Protein AF-A0A7C6LVT4-F1 (afdb_monomer)

Solvent-accessible surface area (backbone atoms only — not comparable to full-atom values): 5748 Å² total; per-residue (Å²): 128,66,73,76,64,49,53,52,54,51,53,40,51,53,51,49,51,54,52,51,54,52,49,53,50,51,44,70,74,60,32,82,86,34,69,58,44,56,63,47,48,53,58,52,50,52,38,56,51,49,48,51,52,52,39,54,51,51,52,50,46,63,76,76,41,93,75,55,78,86,55,55,69,60,67,49,50,64,56,50,52,42,50,52,56,41,49,55,51,51,54,47,43,60,47,52,60,58,74,78,106

pLDDT: mean 90.61, std 8.69, range [54.41, 98.0]

Mean predicted aligned error: 4.34 Å

Nearest PDB structures (foldseek):
  2e87-assembly1_A  TM=6.192E-01  e=9.051E+00  Pyrococcus horikoshii OT3

Secondary structure (DSSP, 8-state):
--GGGHHHHHHHHHHHHHHHHHHHHHHHHH-TTSHHHHHHHHHHHHHHHHHHHHHHHHHHHHHHS---HHHHGGGGHHHHHHHHHHHHHHHHHHHHHHH--

Radius of gyration: 16.27 Å; Cα contacts (8 Å, |Δi|>4): 68; chains: 1; bounding box: 42×18×45 Å

Foldseek 3Di:
DPVLLVLLVVLLVVLVVLLVVLLVVLCVQLPCPDPLNVVLVVLSVVLNVQSVVLSVVVNVCVVPDDDDPVCSVVSNVSSVVSSVSNVVSSVVSNVVSVVVD

Sequence (101 aa):
MNPMLMNPLILWFVTYIVIAIFHKIVKNKVGVSSEDYTYFKLPHFISLLLNSIVSVAIIFIILNASLSPKYETYLAVPYFGIMAYYFTSVFRTLKDAREGN

Structure (mmCIF, N/CA/C/O backbone):
data_AF-A0A7C6LVT4-F1
#
_entry.id   AF-A0A7C6LVT4-F1
#
loop_
_atom_site.group_PDB
_atom_site.id
_atom_site.type_symbol
_atom_site.label_atom_id
_atom_site.label_alt_id
_atom_site.label_comp_id
_atom_site.label_asym_id
_atom_site.label_entity_id
_atom_site.label_seq_id
_atom_site.pdbx_PDB_ins_code
_atom_site.Cartn_x
_atom_site.Cartn_y
_atom_site.Cartn_z
_atom_site.occupancy
_atom_site.B_iso_or_equiv
_atom_site.auth_seq_id
_atom_site.auth_comp_id
_atom_site.auth_asym_id
_atom_site.auth_atom_id
_atom_site.pdbx_PDB_model_num
ATOM 1 N N . MET A 1 1 ? 21.444 8.743 -15.296 1.00 55.66 1 MET A N 1
ATOM 2 C CA . MET A 1 1 ? 20.490 7.832 -14.623 1.00 55.66 1 MET A CA 1
ATOM 3 C C . MET A 1 1 ? 19.730 7.084 -15.708 1.00 55.66 1 MET A C 1
ATOM 5 O O . MET A 1 1 ? 19.300 7.748 -16.641 1.00 55.66 1 MET A O 1
ATOM 9 N N . ASN A 1 2 ? 19.633 5.748 -15.660 1.00 66.19 2 ASN A N 1
ATOM 10 C CA . ASN A 1 2 ? 18.835 5.006 -16.647 1.00 66.19 2 ASN A CA 1
ATOM 11 C C . ASN A 1 2 ? 17.365 5.454 -16.495 1.00 66.19 2 ASN A C 1
ATOM 13 O O . ASN A 1 2 ? 16.829 5.293 -15.397 1.00 66.19 2 ASN A O 1
ATOM 17 N N . PRO A 1 3 ? 16.729 6.045 -17.525 1.00 70.38 3 PRO A N 1
ATOM 18 C CA . PRO A 1 3 ? 15.367 6.571 -17.417 1.00 70.38 3 PRO A CA 1
ATOM 19 C C . PRO A 1 3 ? 14.352 5.504 -16.978 1.00 70.38 3 PRO A C 1
ATOM 21 O O . PRO A 1 3 ? 13.396 5.835 -16.282 1.00 70.38 3 PRO A O 1
ATOM 24 N N . MET A 1 4 ? 14.607 4.219 -17.257 1.00 75.50 4 MET A N 1
ATOM 25 C CA . MET A 1 4 ? 13.765 3.111 -16.788 1.00 75.50 4 MET A CA 1
ATOM 26 C C . MET A 1 4 ? 13.749 2.952 -15.262 1.00 75.50 4 MET A C 1
ATOM 28 O O . MET A 1 4 ? 12.760 2.479 -14.713 1.00 75.50 4 MET A O 1
ATOM 32 N N . LEU A 1 5 ? 14.802 3.375 -14.551 1.00 79.62 5 LEU A N 1
ATOM 33 C CA . LEU A 1 5 ? 14.853 3.319 -13.082 1.00 79.62 5 LEU A CA 1
ATOM 34 C C . LEU A 1 5 ? 13.980 4.389 -12.417 1.00 79.62 5 LEU A C 1
ATOM 36 O O . LEU A 1 5 ? 13.711 4.303 -11.220 1.00 79.62 5 LEU A O 1
ATOM 40 N N . MET A 1 6 ? 13.520 5.389 -13.172 1.00 85.69 6 MET A N 1
ATOM 41 C CA . MET A 1 6 ? 12.630 6.421 -12.648 1.00 85.69 6 MET A CA 1
ATOM 42 C C . MET A 1 6 ? 11.204 5.890 -12.444 1.00 85.69 6 MET A C 1
ATOM 44 O O . MET A 1 6 ? 10.548 6.261 -11.472 1.00 85.69 6 MET A O 1
ATOM 48 N N . ASN A 1 7 ? 10.741 4.972 -13.299 1.00 85.75 7 ASN A N 1
ATOM 49 C CA . ASN A 1 7 ? 9.375 4.442 -13.243 1.00 85.75 7 ASN A CA 1
ATOM 50 C C . ASN A 1 7 ? 9.065 3.693 -11.928 1.00 85.75 7 ASN A C 1
ATOM 52 O O . ASN A 1 7 ? 8.059 4.022 -11.298 1.00 85.75 7 ASN A O 1
ATOM 56 N N . PRO A 1 8 ? 9.906 2.757 -11.440 1.00 86.88 8 PRO A N 1
ATOM 57 C CA . PRO A 1 8 ? 9.675 2.080 -10.161 1.00 86.88 8 PRO A CA 1
ATOM 58 C C . PRO A 1 8 ? 9.659 3.045 -8.976 1.00 86.88 8 PRO A C 1
ATOM 60 O O . PRO A 1 8 ? 8.865 2.874 -8.057 1.00 86.88 8 PRO A O 1
ATOM 63 N N . LEU A 1 9 ? 10.496 4.090 -9.005 1.00 90.06 9 LEU A N 1
ATOM 64 C CA . LEU A 1 9 ? 10.521 5.113 -7.958 1.00 90.06 9 LEU A CA 1
ATOM 65 C C . LEU A 1 9 ? 9.223 5.925 -7.931 1.00 90.06 9 LEU A C 1
ATOM 67 O O . LEU A 1 9 ? 8.666 6.147 -6.856 1.00 90.06 9 LEU A O 1
ATOM 71 N N . ILE A 1 10 ? 8.714 6.326 -9.101 1.00 92.50 10 ILE A N 1
ATOM 72 C CA . ILE A 1 10 ? 7.427 7.023 -9.216 1.00 92.50 10 ILE A CA 1
ATOM 73 C C . ILE A 1 10 ? 6.293 6.124 -8.712 1.00 92.50 10 ILE A C 1
ATOM 75 O O . ILE A 1 10 ? 5.491 6.556 -7.887 1.00 92.50 10 ILE A O 1
ATOM 79 N N . LEU A 1 11 ? 6.238 4.867 -9.160 1.00 93.62 11 LEU A N 1
ATOM 80 C CA . LEU A 1 11 ? 5.197 3.915 -8.759 1.00 93.62 11 LEU A CA 1
ATOM 81 C C . LEU A 1 11 ? 5.225 3.628 -7.254 1.00 93.62 11 LEU A C 1
ATOM 83 O O . LEU A 1 11 ? 4.177 3.633 -6.602 1.00 93.62 11 LEU A O 1
ATOM 87 N N . TRP A 1 12 ? 6.418 3.451 -6.689 1.00 95.12 12 TRP A N 1
ATOM 88 C CA . TRP A 1 12 ? 6.619 3.305 -5.251 1.00 95.12 12 TRP A CA 1
ATOM 89 C C . TRP A 1 12 ? 6.104 4.515 -4.477 1.00 95.12 12 TRP A C 1
ATOM 91 O O . TRP A 1 12 ? 5.368 4.356 -3.499 1.00 95.12 12 TRP A O 1
ATOM 101 N N . PHE A 1 13 ? 6.471 5.717 -4.929 1.00 95.81 13 PHE A N 1
ATOM 102 C CA . PHE A 1 13 ? 6.114 6.968 -4.272 1.00 95.81 13 PHE A CA 1
ATOM 103 C C . PHE A 1 13 ? 4.607 7.224 -4.322 1.00 95.81 13 PHE A C 1
ATOM 105 O O . PHE A 1 13 ? 3.998 7.534 -3.299 1.00 95.81 13 PHE A O 1
ATOM 112 N N . VAL A 1 14 ? 3.981 7.018 -5.484 1.00 96.19 14 VAL A N 1
ATOM 113 C CA . VAL A 1 14 ? 2.525 7.131 -5.649 1.00 96.19 14 VAL A CA 1
ATOM 114 C C . VAL A 1 14 ? 1.806 6.131 -4.745 1.00 96.19 14 VAL A C 1
ATOM 116 O O . VAL A 1 14 ? 0.906 6.519 -4.000 1.00 96.19 14 VAL A O 1
ATOM 119 N N . THR A 1 15 ? 2.237 4.868 -4.741 1.00 96.81 15 THR A N 1
ATOM 120 C CA . THR A 1 15 ? 1.644 3.823 -3.890 1.00 96.81 15 THR A CA 1
ATOM 121 C C . THR A 1 15 ? 1.771 4.178 -2.409 1.00 96.81 15 THR A C 1
ATOM 123 O O . THR A 1 15 ? 0.806 4.059 -1.653 1.00 96.81 15 THR A O 1
ATOM 126 N N . TYR A 1 16 ? 2.933 4.684 -1.993 1.00 97.44 16 TYR A N 1
ATOM 127 C CA . TYR A 1 16 ? 3.172 5.132 -0.624 1.00 97.44 16 TYR A CA 1
ATOM 128 C C . TYR A 1 16 ? 2.254 6.295 -0.221 1.00 97.44 16 TYR A C 1
ATOM 130 O O . TYR A 1 16 ? 1.620 6.232 0.833 1.00 97.44 16 TYR A O 1
ATOM 138 N N . ILE A 1 17 ? 2.134 7.327 -1.065 1.00 97.81 17 ILE A N 1
ATOM 139 C CA . ILE A 1 17 ? 1.243 8.471 -0.816 1.00 97.81 17 ILE A CA 1
ATOM 140 C C . ILE A 1 17 ? -0.198 8.000 -0.647 1.00 97.81 17 ILE A C 1
ATOM 142 O O . ILE A 1 17 ? -0.867 8.388 0.313 1.00 97.81 17 ILE A O 1
ATOM 146 N N . VAL A 1 18 ? -0.673 7.147 -1.553 1.00 97.25 18 VAL A N 1
ATOM 147 C CA . VAL A 1 18 ? -2.028 6.593 -1.493 1.00 97.25 18 VAL A CA 1
ATOM 148 C C . VAL A 1 18 ? -2.233 5.838 -0.176 1.00 97.25 18 VAL A C 1
ATOM 150 O O . VAL A 1 18 ? -3.204 6.102 0.539 1.00 97.25 18 VAL A O 1
ATOM 153 N N . ILE A 1 19 ? -1.293 4.965 0.199 1.00 97.69 19 ILE A N 1
ATOM 154 C CA . ILE A 1 19 ? -1.353 4.219 1.461 1.00 97.69 19 ILE A CA 1
ATOM 155 C C . ILE A 1 19 ? -1.432 5.167 2.667 1.00 97.69 19 ILE A C 1
ATOM 157 O O . ILE A 1 19 ? -2.270 4.968 3.554 1.00 97.69 19 ILE A O 1
ATOM 161 N N . ALA A 1 20 ? -0.602 6.212 2.686 1.00 97.25 20 ALA A N 1
ATOM 162 C CA . ALA A 1 20 ? -0.534 7.190 3.768 1.00 97.25 20 ALA A CA 1
ATOM 163 C C . ALA A 1 20 ? -1.825 8.017 3.902 1.00 97.25 20 ALA A C 1
ATOM 165 O O . ALA A 1 20 ? -2.324 8.209 5.016 1.00 97.25 20 ALA A O 1
ATOM 166 N N . ILE A 1 21 ? -2.403 8.465 2.782 1.00 97.69 21 ILE A N 1
ATOM 167 C CA . ILE A 1 21 ? -3.671 9.212 2.771 1.00 97.69 21 ILE A CA 1
ATOM 168 C C . ILE A 1 21 ? -4.784 8.359 3.381 1.00 97.69 21 ILE A C 1
ATOM 170 O O . ILE A 1 21 ? -5.459 8.793 4.317 1.00 97.69 21 ILE A O 1
ATOM 174 N N . PHE A 1 22 ? -4.958 7.128 2.903 1.00 96.81 22 PHE A N 1
ATOM 175 C CA . PHE A 1 22 ? -6.023 6.262 3.402 1.00 96.81 22 PHE A CA 1
ATOM 176 C C . PHE A 1 22 ? -5.775 5.779 4.832 1.00 96.81 22 PHE A C 1
ATOM 178 O O . PHE A 1 22 ? -6.730 5.661 5.59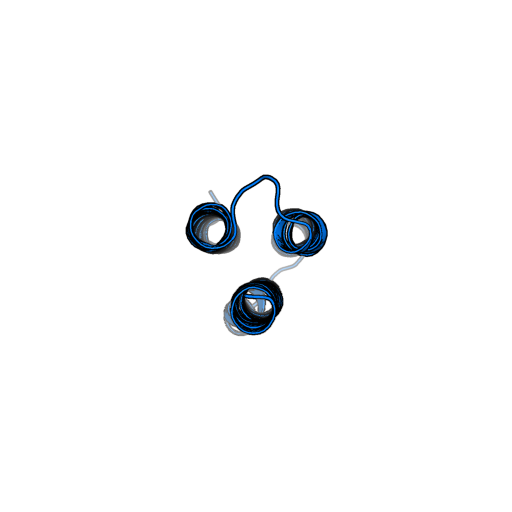9 1.00 96.81 22 PHE A O 1
ATOM 185 N N . HIS A 1 23 ? -4.517 5.592 5.240 1.00 96.69 23 HIS A N 1
ATOM 186 C CA . HIS A 1 23 ? -4.195 5.316 6.643 1.00 96.69 23 HIS A CA 1
ATOM 187 C C . HIS A 1 23 ? -4.679 6.445 7.550 1.00 96.69 23 HIS A C 1
ATOM 189 O O . HIS A 1 23 ? -5.340 6.186 8.556 1.00 96.69 23 HIS A O 1
ATOM 195 N N . LYS A 1 24 ? -4.413 7.701 7.165 1.00 96.12 24 LYS A N 1
ATOM 196 C CA . LYS A 1 24 ? -4.894 8.881 7.892 1.00 96.12 24 LYS A CA 1
ATOM 197 C C . LYS A 1 24 ? -6.423 8.920 7.955 1.00 96.12 24 LYS A C 1
ATOM 199 O O . LYS A 1 24 ? -6.968 9.218 9.015 1.00 96.12 24 LYS A O 1
ATOM 204 N N . ILE A 1 25 ? -7.113 8.586 6.861 1.00 95.25 25 ILE A N 1
ATOM 205 C CA . ILE A 1 25 ? -8.585 8.522 6.827 1.00 95.25 25 ILE A CA 1
ATOM 206 C C . ILE A 1 25 ? -9.111 7.481 7.822 1.00 95.25 25 ILE A C 1
ATOM 208 O O . ILE A 1 25 ? -9.963 7.818 8.644 1.00 95.25 25 ILE A O 1
ATOM 212 N N . VAL A 1 26 ? -8.596 6.247 7.787 1.00 95.50 26 VAL A N 1
ATOM 213 C CA . VAL A 1 26 ? -9.023 5.175 8.706 1.00 95.50 26 VAL A CA 1
ATOM 214 C C . VAL A 1 26 ? -8.726 5.557 10.153 1.00 95.50 26 VAL A C 1
ATOM 216 O O . VAL A 1 26 ? -9.613 5.486 11.000 1.00 95.50 26 VAL A O 1
ATOM 219 N N . LYS A 1 27 ? -7.514 6.048 10.431 1.00 94.56 27 LYS A N 1
ATOM 220 C CA . LYS A 1 27 ? -7.104 6.484 11.772 1.00 94.56 27 LYS A CA 1
ATOM 221 C C . LYS A 1 27 ? -8.047 7.546 12.346 1.00 94.56 27 LYS A C 1
ATOM 223 O O . LYS A 1 27 ? -8.394 7.471 13.520 1.00 94.56 27 LYS A O 1
ATOM 228 N N . ASN A 1 28 ? -8.461 8.511 11.524 1.00 93.69 28 ASN A N 1
ATOM 229 C CA . ASN A 1 28 ? -9.350 9.591 11.946 1.00 93.69 28 ASN A CA 1
ATOM 230 C C . ASN A 1 28 ? -10.806 9.140 12.112 1.00 93.69 28 ASN A C 1
ATOM 232 O O . ASN A 1 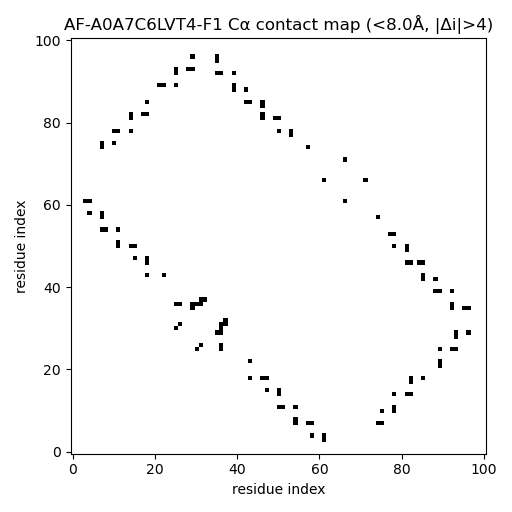28 ? -11.483 9.643 13.000 1.00 93.69 28 ASN A O 1
ATOM 236 N N . LYS A 1 29 ? -11.300 8.234 11.257 1.00 92.56 29 LYS A N 1
ATOM 237 C CA . LYS A 1 29 ? -12.705 7.795 11.294 1.00 92.56 29 LYS A CA 1
ATOM 238 C C . LYS A 1 29 ? -12.991 6.744 12.358 1.00 92.56 29 LYS A C 1
ATOM 240 O O . LYS A 1 29 ? -14.035 6.806 12.987 1.00 92.56 29 LYS A O 1
ATOM 245 N N . VAL A 1 30 ? -12.091 5.780 12.517 1.00 92.25 30 VAL A N 1
ATOM 246 C CA . VAL A 1 30 ? -12.292 4.627 13.407 1.00 92.25 30 VAL A CA 1
ATOM 247 C C . VAL A 1 30 ? -11.734 4.912 14.808 1.00 92.25 30 VAL A C 1
ATOM 249 O O . VAL A 1 30 ? -12.223 4.396 15.805 1.00 92.25 30 VAL A O 1
ATOM 252 N N . GLY A 1 31 ? -10.721 5.777 14.907 1.00 88.31 31 GLY A N 1
ATOM 253 C CA . GLY A 1 31 ? -10.048 6.089 16.164 1.00 88.31 31 GLY A CA 1
ATOM 254 C C . GLY A 1 31 ? -8.932 5.095 16.490 1.00 88.31 31 GLY A C 1
ATOM 255 O O . GLY A 1 31 ? -9.041 3.890 16.281 1.00 88.31 31 GLY A O 1
ATOM 256 N N . VAL A 1 32 ? -7.819 5.615 17.012 1.00 87.94 32 VAL A N 1
ATOM 257 C CA . VAL A 1 32 ? -6.551 4.873 17.182 1.00 87.94 32 VAL A CA 1
ATOM 258 C C . VAL A 1 32 ? -6.627 3.769 18.249 1.00 87.94 32 VAL A C 1
ATOM 260 O O . VAL A 1 32 ? -5.801 2.858 18.247 1.00 87.94 32 VAL A O 1
ATOM 263 N N . SER A 1 33 ? -7.590 3.872 19.165 1.00 86.88 33 SER A N 1
ATOM 264 C CA . SER A 1 33 ? -7.827 2.939 20.272 1.00 86.88 33 SER A CA 1
ATOM 265 C C . SER A 1 33 ? -8.885 1.875 19.968 1.00 86.88 33 SER A C 1
ATOM 267 O O . SER A 1 33 ? -9.154 1.047 20.830 1.00 86.88 33 SER A O 1
ATOM 269 N N . SER A 1 34 ? -9.498 1.898 18.782 1.00 88.12 34 SER A N 1
ATOM 270 C CA . SER A 1 34 ? -10.499 0.900 18.393 1.00 88.12 34 SER A CA 1
ATOM 271 C C . SER A 1 34 ? -9.867 -0.463 18.093 1.00 88.12 34 SER A C 1
ATOM 273 O O . SER A 1 34 ? -8.710 -0.570 17.657 1.00 88.12 34 SER A O 1
ATOM 275 N N . GLU A 1 35 ? -10.653 -1.518 18.298 1.00 89.06 35 GLU A N 1
ATOM 276 C CA . GLU A 1 35 ? -10.274 -2.880 17.921 1.00 89.06 35 GLU A CA 1
ATOM 277 C C . GLU A 1 35 ? -10.105 -2.993 16.395 1.00 89.06 35 GLU A C 1
ATOM 279 O O . GLU A 1 35 ? -9.080 -3.478 15.912 1.00 89.06 35 GLU A O 1
ATOM 284 N N . ASP A 1 36 ? -11.024 -2.394 15.632 1.00 89.31 36 ASP A N 1
ATOM 285 C CA . ASP A 1 36 ? -10.995 -2.333 14.165 1.00 89.31 36 ASP A CA 1
ATOM 286 C C . ASP A 1 36 ? -9.714 -1.691 13.616 1.00 89.31 36 ASP A C 1
ATOM 288 O O . ASP A 1 36 ? -9.100 -2.197 12.669 1.00 89.31 36 ASP A O 1
ATOM 292 N N . TYR A 1 37 ? -9.247 -0.595 14.228 1.00 90.94 37 TYR A N 1
ATOM 293 C CA . TYR A 1 37 ? -7.974 0.016 13.844 1.00 90.94 37 TYR A CA 1
ATOM 294 C C . TYR A 1 37 ? -6.785 -0.893 14.169 1.00 90.94 37 TYR A C 1
ATOM 296 O O . TYR A 1 37 ? -5.794 -0.905 13.435 1.00 90.94 37 TYR A O 1
ATOM 304 N N . THR A 1 38 ? -6.865 -1.671 15.250 1.00 91.06 38 THR A N 1
ATOM 305 C CA . THR A 1 38 ? -5.818 -2.635 15.605 1.00 91.06 38 THR A CA 1
ATOM 306 C C . THR A 1 38 ? -5.715 -3.740 14.559 1.00 91.06 38 THR A C 1
ATOM 308 O O . THR A 1 38 ? -4.606 -4.003 14.088 1.00 91.06 38 THR A O 1
ATOM 311 N N . TYR A 1 39 ? -6.842 -4.290 14.101 1.00 91.50 39 TYR A N 1
ATOM 312 C CA . TYR A 1 39 ? -6.850 -5.245 12.990 1.00 91.50 39 TYR A CA 1
ATOM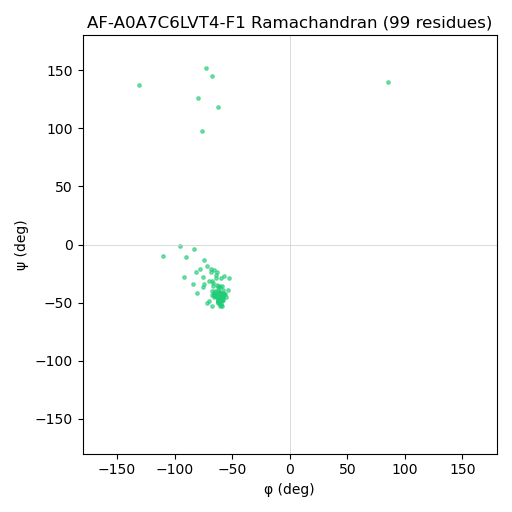 313 C C . TYR A 1 39 ? -6.354 -4.623 11.678 1.00 91.50 39 TYR A C 1
ATOM 315 O O . TYR A 1 39 ? -5.642 -5.279 10.917 1.00 91.50 39 TYR A O 1
ATOM 323 N N . PHE A 1 40 ? -6.646 -3.343 11.428 1.00 95.25 40 PHE A N 1
ATOM 324 C CA . PHE A 1 40 ? -6.204 -2.632 10.223 1.00 95.25 40 PHE A CA 1
ATOM 325 C C . PHE A 1 40 ? -4.684 -2.386 10.143 1.00 95.25 40 PHE A C 1
ATOM 327 O O . PHE A 1 40 ? -4.131 -2.256 9.043 1.00 95.25 40 PHE A O 1
ATOM 334 N N . LYS A 1 41 ? -3.965 -2.371 11.275 1.00 94.50 41 LYS A N 1
ATOM 335 C CA . LYS A 1 41 ? -2.498 -2.190 11.285 1.00 94.50 41 LYS A CA 1
ATOM 336 C C . LYS A 1 41 ? -1.771 -3.264 10.477 1.00 94.50 41 LYS A C 1
ATOM 338 O O . LYS A 1 41 ? -0.772 -2.952 9.829 1.00 94.50 41 LYS A O 1
ATOM 343 N N . LEU A 1 42 ? -2.264 -4.503 10.492 1.00 95.25 42 LEU A N 1
ATOM 344 C CA . LEU A 1 42 ? -1.632 -5.609 9.776 1.00 95.25 42 LEU A CA 1
ATOM 345 C C . LEU A 1 42 ? -1.722 -5.432 8.244 1.00 95.25 42 LEU A C 1
ATOM 347 O O . LEU A 1 42 ? -0.671 -5.432 7.601 1.00 95.25 42 LEU A O 1
ATOM 351 N N . PRO A 1 43 ? -2.902 -5.198 7.633 1.00 96.12 43 PRO A N 1
ATOM 352 C CA . PRO A 1 43 ? -2.997 -4.846 6.217 1.00 96.12 43 PRO A CA 1
ATOM 353 C C . PRO A 1 43 ? -2.144 -3.646 5.805 1.00 96.12 43 PRO A C 1
ATOM 355 O O . PRO A 1 43 ? -1.532 -3.667 4.733 1.00 96.12 43 PRO A O 1
ATOM 358 N N . HIS A 1 44 ? -2.063 -2.618 6.654 1.00 97.12 44 HIS A N 1
ATOM 359 C CA . HIS A 1 44 ? -1.202 -1.462 6.418 1.00 97.12 44 HIS A CA 1
ATOM 360 C C . HIS A 1 44 ? 0.280 -1.838 6.368 1.00 97.12 44 HIS A C 1
ATOM 362 O O . HIS A 1 44 ? 0.965 -1.511 5.397 1.00 97.12 44 HIS A O 1
ATOM 368 N N . PHE A 1 45 ? 0.755 -2.589 7.362 1.00 97.19 45 PHE A N 1
ATOM 369 C CA . PHE A 1 45 ? 2.126 -3.087 7.391 1.00 97.19 45 PHE A CA 1
ATOM 370 C C . PHE A 1 45 ? 2.449 -3.957 6.167 1.00 97.19 45 PHE A C 1
ATOM 372 O O . PHE A 1 45 ? 3.448 -3.712 5.491 1.00 97.19 45 PHE A O 1
ATOM 379 N N . ILE A 1 46 ? 1.578 -4.917 5.833 1.00 97.69 46 ILE A N 1
ATOM 380 C CA . ILE A 1 46 ? 1.753 -5.803 4.671 1.00 97.69 46 ILE A CA 1
ATOM 381 C C . ILE A 1 46 ? 1.864 -4.986 3.379 1.00 97.69 46 ILE A C 1
ATOM 383 O O . ILE A 1 46 ? 2.736 -5.253 2.556 1.00 97.69 46 ILE A O 1
ATOM 387 N N . SER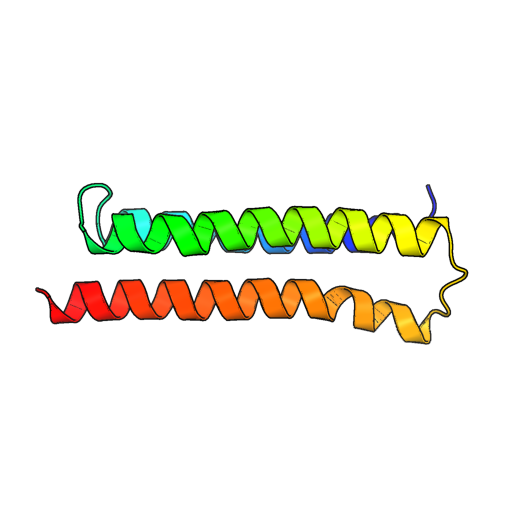 A 1 47 ? 1.030 -3.960 3.208 1.00 97.75 47 SER A N 1
ATOM 388 C CA . SER A 1 47 ? 1.036 -3.138 1.992 1.00 97.75 47 SER A CA 1
ATOM 389 C C . SER A 1 47 ? 2.333 -2.336 1.841 1.00 97.75 47 SER A C 1
ATOM 391 O O . SER A 1 47 ? 2.888 -2.268 0.746 1.00 97.75 47 SER A O 1
ATOM 393 N N . LEU A 1 48 ? 2.862 -1.775 2.935 1.00 97.88 48 LEU A N 1
ATOM 394 C CA . LEU A 1 48 ? 4.154 -1.073 2.929 1.00 97.88 48 LEU A CA 1
ATOM 395 C C . LEU A 1 48 ? 5.336 -2.017 2.676 1.00 97.88 48 LEU A C 1
ATOM 397 O O . LEU A 1 48 ? 6.264 -1.669 1.935 1.00 97.88 48 LEU A O 1
ATOM 401 N N . LEU A 1 49 ? 5.290 -3.213 3.266 1.00 97.69 49 LEU A N 1
ATOM 402 C CA . LEU A 1 49 ? 6.296 -4.248 3.056 1.00 97.69 49 LEU A CA 1
ATOM 403 C C . LEU A 1 49 ? 6.324 -4.679 1.586 1.00 97.69 49 LEU A C 1
ATOM 405 O O . LEU A 1 49 ? 7.382 -4.650 0.959 1.00 97.69 49 LEU A O 1
ATOM 409 N N . LEU A 1 50 ? 5.162 -5.005 1.016 1.00 97.56 50 LEU A N 1
ATOM 410 C CA . LEU A 1 50 ? 5.043 -5.384 -0.390 1.00 97.56 50 LEU A CA 1
ATOM 411 C C . LEU A 1 50 ? 5.481 -4.251 -1.322 1.00 97.56 50 LEU A C 1
ATOM 413 O O . LEU A 1 50 ? 6.208 -4.521 -2.273 1.00 97.56 50 LEU A O 1
ATOM 417 N N . ASN A 1 51 ? 5.123 -2.994 -1.030 1.00 96.81 51 ASN A N 1
ATOM 418 C CA . ASN A 1 51 ? 5.575 -1.841 -1.818 1.00 96.81 51 ASN A CA 1
ATOM 419 C C . ASN A 1 51 ? 7.111 -1.747 -1.854 1.00 96.81 51 ASN A C 1
ATOM 421 O O . ASN A 1 51 ? 7.693 -1.465 -2.897 1.00 96.81 51 ASN A O 1
ATOM 425 N N . SER A 1 52 ? 7.782 -2.042 -0.738 1.00 94.69 52 SER A N 1
ATOM 426 C CA . SER A 1 52 ? 9.249 -2.084 -0.681 1.00 94.69 52 SER A CA 1
ATOM 427 C C . SER A 1 52 ? 9.831 -3.274 -1.455 1.00 94.69 52 SER A C 1
ATOM 429 O O . SER A 1 52 ? 10.728 -3.087 -2.276 1.00 94.69 52 SER A O 1
ATOM 431 N N . ILE A 1 53 ? 9.304 -4.485 -1.235 1.00 96.25 53 ILE A N 1
ATOM 432 C CA . ILE A 1 53 ? 9.778 -5.717 -1.893 1.00 96.25 53 ILE A CA 1
ATOM 433 C C . ILE A 1 53 ? 9.640 -5.610 -3.414 1.00 96.25 53 ILE A C 1
ATOM 435 O O . ILE A 1 53 ? 10.594 -5.891 -4.139 1.00 96.25 53 ILE A O 1
ATOM 439 N N . VAL A 1 54 ? 8.474 -5.174 -3.896 1.00 95.88 54 VAL A N 1
ATOM 440 C CA . VAL A 1 54 ? 8.189 -5.012 -5.327 1.00 95.88 54 VAL A CA 1
ATOM 441 C C . VAL A 1 54 ? 9.157 -4.021 -5.966 1.00 95.88 54 VAL A C 1
ATOM 443 O O . VAL A 1 54 ? 9.724 -4.328 -7.012 1.00 95.88 54 VAL A O 1
ATOM 446 N N . SER A 1 55 ? 9.405 -2.874 -5.331 1.00 93.19 55 SER A N 1
ATOM 447 C CA . SER A 1 55 ? 10.357 -1.888 -5.851 1.00 93.19 55 SER A CA 1
ATOM 448 C C . SER A 1 55 ? 11.766 -2.444 -5.976 1.00 93.19 55 SER A C 1
ATOM 450 O O . SER A 1 55 ? 12.396 -2.275 -7.018 1.00 93.19 55 SER A O 1
ATOM 452 N N . VAL A 1 56 ? 12.256 -3.144 -4.950 1.00 93.75 56 VAL A N 1
ATOM 453 C CA . VAL A 1 56 ? 13.590 -3.760 -4.988 1.00 93.75 56 VAL A CA 1
ATOM 454 C C . VAL A 1 56 ? 13.662 -4.830 -6.079 1.00 93.75 56 VAL A C 1
ATOM 456 O O . VAL A 1 56 ? 14.613 -4.838 -6.860 1.00 93.75 56 VAL A O 1
ATOM 459 N N . ALA A 1 57 ? 12.645 -5.689 -6.183 1.00 93.56 57 ALA A N 1
ATOM 460 C CA . ALA A 1 57 ? 12.589 -6.741 -7.194 1.00 93.56 57 ALA A CA 1
ATOM 461 C C . ALA A 1 57 ? 12.589 -6.169 -8.62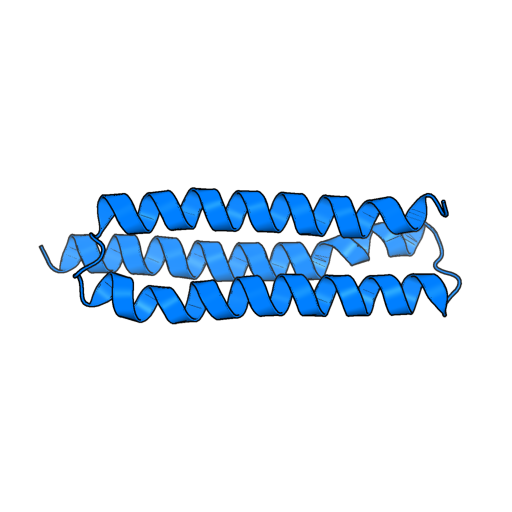0 1.00 93.56 57 ALA A C 1
ATOM 463 O O . ALA A 1 57 ? 13.359 -6.619 -9.466 1.00 93.56 57 ALA A O 1
ATOM 464 N N . ILE A 1 58 ? 11.779 -5.140 -8.882 1.00 92.06 58 ILE A N 1
ATOM 465 C CA . ILE A 1 58 ? 11.709 -4.497 -10.198 1.00 92.06 58 ILE A CA 1
ATOM 466 C C . ILE A 1 58 ? 13.029 -3.805 -10.545 1.00 92.06 58 ILE A C 1
ATOM 468 O O . ILE A 1 58 ? 13.512 -3.957 -11.667 1.00 92.06 58 ILE A O 1
ATOM 472 N N . ILE A 1 59 ? 13.643 -3.088 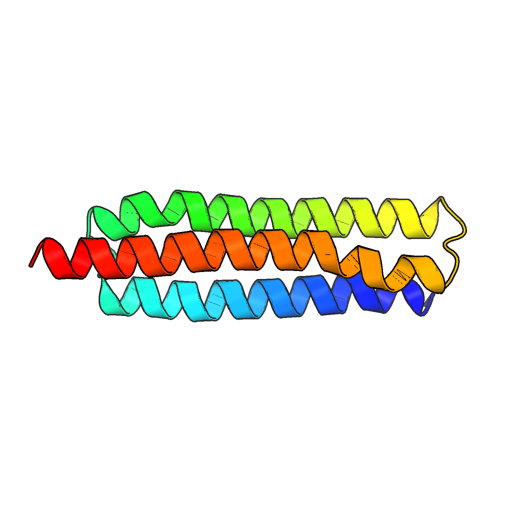-9.599 1.00 91.06 59 ILE A N 1
ATOM 473 C CA . ILE A 1 59 ? 14.963 -2.473 -9.805 1.00 91.06 59 ILE A CA 1
ATOM 474 C C . ILE A 1 59 ? 15.994 -3.547 -10.158 1.00 91.06 59 ILE A C 1
ATOM 476 O O . ILE A 1 59 ? 16.745 -3.378 -11.117 1.00 91.06 59 ILE A O 1
ATOM 480 N N . PHE A 1 60 ? 16.003 -4.672 -9.439 1.00 90.88 60 PHE A N 1
ATOM 481 C CA . PHE A 1 60 ? 16.919 -5.772 -9.723 1.00 90.88 60 PHE A CA 1
ATOM 482 C C . PHE A 1 60 ? 16.699 -6.358 -11.124 1.00 90.88 60 PHE A C 1
ATOM 484 O O . PHE A 1 60 ? 17.671 -6.604 -11.836 1.00 90.88 60 PHE A O 1
ATOM 491 N N . ILE A 1 61 ? 15.446 -6.516 -11.560 1.00 89.62 61 ILE A N 1
ATOM 492 C CA . ILE A 1 61 ? 15.125 -6.973 -12.920 1.00 89.62 61 ILE A CA 1
ATOM 493 C C . ILE A 1 61 ? 15.636 -5.971 -13.962 1.00 89.62 61 ILE A C 1
ATOM 495 O O . ILE A 1 61 ? 16.311 -6.384 -14.897 1.00 89.62 61 ILE A O 1
ATOM 499 N N . ILE A 1 62 ? 15.381 -4.669 -13.797 1.00 88.31 62 ILE A N 1
ATOM 500 C CA . ILE A 1 62 ? 15.837 -3.634 -14.746 1.00 88.31 62 ILE A CA 1
ATOM 501 C C . ILE A 1 62 ? 17.368 -3.601 -14.853 1.00 88.31 62 ILE A C 1
ATOM 503 O O . ILE A 1 62 ? 17.906 -3.367 -15.933 1.00 88.31 62 ILE A O 1
ATOM 507 N N . LEU A 1 63 ? 18.079 -3.823 -13.743 1.00 88.25 63 LEU A N 1
ATOM 508 C CA . LEU A 1 63 ? 19.544 -3.815 -13.727 1.00 88.25 63 LEU A CA 1
ATOM 509 C C . LEU A 1 63 ? 20.166 -5.073 -14.351 1.00 88.25 63 LEU A C 1
ATOM 511 O O . LEU A 1 63 ? 21.283 -4.992 -14.856 1.00 88.25 63 LEU A O 1
ATOM 515 N N . ASN A 1 64 ? 19.472 -6.214 -14.319 1.00 87.50 64 ASN A N 1
ATOM 516 C CA . ASN A 1 64 ? 20.017 -7.506 -14.757 1.00 87.50 64 ASN A CA 1
ATOM 517 C C . ASN A 1 64 ? 19.398 -8.040 -16.061 1.00 87.50 64 ASN A C 1
ATOM 519 O O . ASN A 1 64 ? 19.909 -9.009 -16.619 1.00 87.50 64 ASN A O 1
ATOM 523 N N . ALA A 1 65 ? 18.318 -7.436 -16.560 1.00 80.31 65 ALA A N 1
ATOM 524 C CA . ALA A 1 65 ? 17.623 -7.870 -17.766 1.00 80.31 65 ALA A CA 1
ATOM 525 C C . ALA A 1 65 ? 17.369 -6.699 -18.723 1.00 80.31 65 ALA A C 1
ATOM 527 O O . ALA A 1 65 ? 16.923 -5.623 -18.327 1.00 80.31 65 ALA A O 1
ATOM 528 N N . SER A 1 66 ? 17.596 -6.931 -20.019 1.00 75.00 66 SER A N 1
ATOM 529 C CA . SER A 1 66 ? 17.195 -5.989 -21.065 1.00 75.00 66 SER A CA 1
ATOM 530 C C . SER A 1 66 ? 15.684 -6.104 -21.281 1.00 75.00 66 SER A C 1
ATOM 532 O O . SER A 1 66 ? 15.197 -7.024 -21.939 1.00 75.00 66 SER A O 1
ATOM 534 N N . LEU A 1 67 ?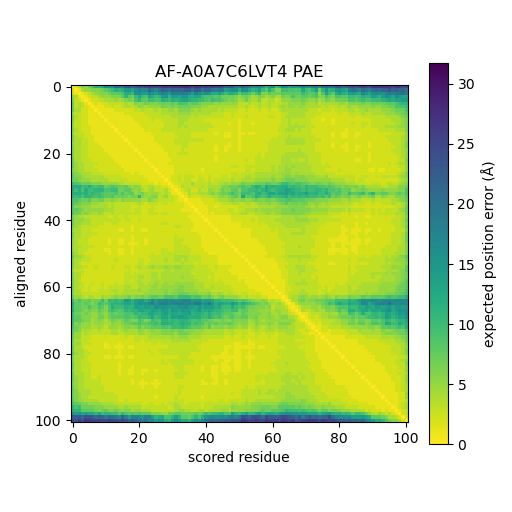 14.926 -5.207 -20.654 1.00 76.75 67 LEU A N 1
ATOM 535 C CA . LEU A 1 67 ? 13.477 -5.139 -20.810 1.00 76.75 67 LEU A CA 1
ATOM 536 C C . LEU A 1 67 ? 13.125 -4.424 -22.118 1.00 76.75 67 LEU A C 1
ATOM 538 O O . LEU A 1 67 ? 13.547 -3.299 -22.364 1.00 76.75 67 LEU A O 1
ATOM 542 N N . SER A 1 68 ? 12.313 -5.068 -22.956 1.00 80.75 68 SER A N 1
ATOM 543 C CA . SER A 1 68 ? 11.684 -4.384 -24.089 1.00 80.75 68 SER A CA 1
ATOM 544 C C . SER A 1 68 ? 10.664 -3.354 -23.577 1.00 80.75 68 SER A C 1
ATOM 546 O O . SER A 1 68 ? 9.941 -3.672 -22.627 1.00 80.75 68 SER A O 1
ATOM 548 N N . PRO A 1 69 ? 10.499 -2.191 -24.241 1.00 76.94 69 PRO A N 1
ATOM 549 C CA . PRO A 1 69 ? 9.500 -1.182 -23.871 1.00 76.94 69 PRO A CA 1
ATOM 550 C C . PRO A 1 69 ? 8.071 -1.724 -23.733 1.00 76.94 69 PRO A C 1
ATOM 552 O O . PRO A 1 69 ? 7.289 -1.250 -22.914 1.00 76.94 69 PRO A O 1
ATOM 555 N N . LYS A 1 70 ? 7.731 -2.783 -24.482 1.00 80.50 70 LYS A N 1
ATOM 556 C CA . LYS A 1 70 ? 6.429 -3.463 -24.388 1.00 80.50 70 LYS A CA 1
ATOM 557 C C . LYS A 1 70 ? 6.153 -4.040 -22.991 1.00 80.50 70 LYS A C 1
ATOM 559 O O . LYS A 1 70 ? 4.992 -4.165 -22.611 1.00 80.50 70 LYS A O 1
ATOM 564 N N . TYR A 1 71 ? 7.195 -4.407 -22.243 1.00 81.50 71 TYR A N 1
ATOM 565 C CA . TYR A 1 71 ? 7.063 -5.009 -20.917 1.00 81.50 71 TYR A CA 1
ATOM 566 C C . TYR A 1 71 ? 7.051 -3.986 -19.773 1.00 81.50 71 TYR A C 1
ATOM 568 O O . TYR A 1 71 ? 6.707 -4.342 -18.648 1.00 81.50 71 TYR A O 1
ATOM 576 N N . GLU A 1 72 ? 7.369 -2.718 -20.043 1.00 77.44 72 GLU A N 1
ATOM 577 C CA . GLU A 1 72 ? 7.443 -1.676 -19.011 1.00 77.44 72 GLU A CA 1
ATOM 578 C C . GLU A 1 72 ? 6.099 -1.424 -18.321 1.00 77.44 72 GLU A C 1
ATOM 580 O O . GLU A 1 72 ? 6.051 -1.218 -17.110 1.00 77.44 72 GLU A O 1
ATOM 585 N N . THR A 1 73 ? 4.989 -1.499 -19.058 1.00 81.88 73 THR A N 1
ATOM 586 C CA . THR A 1 73 ? 3.642 -1.298 -18.501 1.00 81.88 73 THR A CA 1
ATOM 587 C C . THR A 1 73 ? 3.266 -2.370 -17.477 1.00 81.88 73 THR A C 1
ATOM 589 O O . THR A 1 73 ? 2.534 -2.089 -16.528 1.00 81.88 73 THR A O 1
ATOM 592 N N . TYR A 1 74 ? 3.813 -3.582 -17.607 1.00 87.50 74 TYR A N 1
ATOM 593 C CA . TYR A 1 74 ? 3.569 -4.670 -16.661 1.00 87.50 74 TYR A CA 1
ATOM 594 C C . TYR A 1 74 ? 4.269 -4.450 -15.315 1.00 87.50 74 TYR A C 1
ATOM 596 O O . TYR A 1 74 ? 3.845 -5.026 -14.315 1.00 87.50 74 TYR A O 1
ATOM 604 N N . LEU A 1 75 ? 5.273 -3.566 -15.245 1.00 87.56 75 LEU A N 1
ATOM 605 C CA . LEU A 1 75 ? 5.924 -3.201 -13.983 1.00 87.56 75 LEU A CA 1
ATOM 606 C C . LEU A 1 75 ? 4.975 -2.466 -13.023 1.00 87.56 75 LEU A C 1
ATOM 608 O O . LEU A 1 75 ? 5.194 -2.489 -11.816 1.00 87.56 75 LEU A O 1
ATOM 612 N N . ALA A 1 76 ? 3.904 -1.847 -13.531 1.00 90.75 76 ALA A N 1
ATOM 613 C CA . ALA A 1 76 ? 2.887 -1.193 -12.705 1.00 90.75 76 ALA A CA 1
ATOM 614 C C . ALA A 1 76 ? 1.902 -2.182 -12.053 1.00 90.75 76 ALA A C 1
ATOM 616 O O . ALA A 1 76 ? 1.277 -1.854 -11.042 1.00 90.75 76 ALA A O 1
ATOM 617 N N . VAL A 1 77 ? 1.764 -3.396 -12.600 1.00 94.50 77 VAL A N 1
ATOM 618 C CA . VAL A 1 77 ? 0.759 -4.385 -12.166 1.00 94.50 77 VAL A CA 1
ATOM 619 C C . VAL A 1 77 ? 0.911 -4.779 -10.689 1.00 94.50 77 VAL A C 1
ATOM 621 O O . VAL A 1 77 ? -0.097 -4.772 -9.979 1.00 94.50 77 VAL A O 1
ATOM 624 N N . PRO A 1 78 ? 2.118 -5.061 -10.163 1.00 95.38 78 PRO A N 1
ATOM 625 C CA . PRO A 1 78 ? 2.278 -5.386 -8.747 1.00 95.38 78 PRO A CA 1
ATOM 626 C C . PRO A 1 78 ? 1.861 -4.240 -7.812 1.00 95.38 78 PRO A C 1
ATOM 628 O O . PRO A 1 78 ? 1.208 -4.484 -6.799 1.00 95.38 78 PRO A O 1
ATOM 631 N N . TYR A 1 79 ? 2.165 -2.987 -8.169 1.00 95.75 79 TYR A N 1
ATOM 632 C CA . TYR A 1 79 ? 1.747 -1.809 -7.397 1.00 95.75 79 TYR A CA 1
ATOM 633 C C . TYR A 1 79 ? 0.229 -1.637 -7.395 1.00 95.75 79 TYR A C 1
ATOM 635 O O . TYR A 1 79 ? -0.363 -1.344 -6.356 1.00 95.75 79 TYR A O 1
ATOM 643 N N . PHE A 1 80 ? -0.417 -1.882 -8.537 1.00 95.62 80 PHE A N 1
ATOM 644 C CA . PHE A 1 80 ? -1.874 -1.909 -8.611 1.00 95.62 80 PHE A CA 1
ATOM 645 C C . PHE A 1 80 ? -2.467 -2.981 -7.687 1.00 95.62 80 PHE A C 1
ATOM 647 O O . PHE A 1 80 ? -3.405 -2.692 -6.946 1.00 95.62 80 PHE A O 1
ATOM 654 N N . GLY A 1 81 ? -1.889 -4.185 -7.666 1.00 97.31 81 GLY A N 1
ATOM 655 C CA . GLY A 1 81 ? -2.308 -5.257 -6.759 1.00 97.31 81 GLY A CA 1
ATOM 656 C C . GLY A 1 81 ? -2.199 -4.868 -5.281 1.00 97.31 81 GLY A C 1
ATOM 657 O O . GLY A 1 81 ? -3.134 -5.102 -4.514 1.00 97.31 81 GLY A O 1
ATOM 658 N N . ILE A 1 82 ? -1.104 -4.207 -4.892 1.00 97.94 82 ILE A N 1
ATOM 659 C CA . ILE A 1 82 ? -0.919 -3.681 -3.529 1.00 97.94 82 ILE A CA 1
ATOM 660 C C . ILE A 1 82 ? -2.007 -2.657 -3.191 1.00 97.94 82 ILE A C 1
ATOM 662 O O . ILE A 1 82 ? -2.629 -2.749 -2.131 1.00 97.94 82 ILE A O 1
ATOM 666 N N . MET A 1 83 ? -2.270 -1.700 -4.087 1.00 97.38 83 MET A N 1
ATOM 667 C CA . MET A 1 83 ? -3.307 -0.686 -3.870 1.00 97.38 83 MET A CA 1
ATOM 668 C C . MET A 1 83 ? -4.703 -1.303 -3.775 1.00 97.38 83 MET A C 1
ATOM 670 O O . MET A 1 83 ? -5.462 -0.932 -2.883 1.00 97.38 83 MET A O 1
ATOM 674 N N . ALA A 1 84 ? -5.030 -2.267 -4.638 1.00 97.94 84 ALA A N 1
ATOM 675 C CA . ALA A 1 84 ? -6.311 -2.965 -4.606 1.00 97.94 84 ALA A CA 1
ATOM 676 C C . ALA A 1 84 ? -6.517 -3.687 -3.266 1.00 97.94 84 ALA A C 1
ATOM 678 O O . ALA A 1 84 ? -7.522 -3.458 -2.594 1.00 97.94 84 ALA A O 1
ATOM 679 N N . TYR A 1 85 ? -5.529 -4.476 -2.829 1.00 97.62 85 TYR A N 1
ATOM 680 C CA . TYR A 1 85 ? -5.545 -5.133 -1.519 1.00 97.62 85 TYR A CA 1
ATOM 681 C C . TYR A 1 85 ? -5.734 -4.131 -0.370 1.00 97.62 85 TYR A C 1
ATOM 683 O O . TYR A 1 85 ? -6.548 -4.344 0.540 1.00 97.62 85 TYR A O 1
ATOM 691 N N . TYR A 1 86 ? -5.002 -3.017 -0.418 1.00 97.88 86 TYR A N 1
ATOM 692 C CA . TYR A 1 86 ? -5.062 -2.006 0.626 1.00 97.88 86 TYR A CA 1
ATOM 693 C C . TYR A 1 86 ? -6.420 -1.299 0.668 1.00 97.88 86 TYR A C 1
ATOM 695 O O . TYR A 1 86 ? -6.997 -1.154 1.744 1.00 97.88 86 TYR A O 1
ATOM 703 N N . PHE A 1 87 ? -6.982 -0.927 -0.485 1.00 98.00 87 PHE A N 1
ATOM 704 C CA . PHE A 1 87 ? -8.319 -0.337 -0.572 1.00 98.00 87 PHE A CA 1
ATOM 705 C C . PHE A 1 87 ? -9.393 -1.277 -0.047 1.00 98.00 87 PHE A C 1
ATOM 707 O O . PHE A 1 87 ? -10.218 -0.853 0.762 1.00 98.00 87 PHE A O 1
ATOM 714 N N . THR A 1 88 ? -9.366 -2.554 -0.432 1.00 97.44 88 THR A N 1
ATOM 715 C CA . THR A 1 88 ? -10.312 -3.541 0.101 1.00 97.44 88 THR A CA 1
ATOM 716 C C . THR A 1 88 ? -10.228 -3.616 1.625 1.00 97.44 88 THR A C 1
ATOM 718 O O . THR A 1 88 ? -11.258 -3.613 2.297 1.00 97.44 88 THR A O 1
ATOM 721 N N . SER A 1 89 ? -9.014 -3.604 2.179 1.00 97.19 89 SER A N 1
ATOM 722 C CA . SER A 1 89 ? -8.801 -3.618 3.630 1.00 97.19 89 SER A CA 1
ATOM 723 C C . SER A 1 89 ? -9.340 -2.355 4.308 1.00 97.19 89 SER A C 1
ATOM 725 O O . SER A 1 89 ? -10.029 -2.454 5.318 1.00 97.19 89 SER A O 1
ATOM 727 N N . VAL A 1 90 ? -9.083 -1.179 3.728 1.00 97.06 90 VAL A N 1
ATOM 728 C CA . VAL A 1 90 ? -9.593 0.115 4.210 1.00 97.06 90 VAL A CA 1
ATOM 729 C C . VAL A 1 90 ? -11.117 0.131 4.240 1.00 97.06 90 VAL A C 1
ATOM 731 O O . VAL A 1 90 ? -11.708 0.462 5.266 1.00 97.06 90 VAL A O 1
ATOM 734 N N . PHE A 1 91 ? -11.765 -0.212 3.125 1.00 96.12 91 PHE A N 1
ATOM 735 C CA . PHE A 1 91 ? -13.221 -0.153 3.030 1.00 96.12 91 PHE A CA 1
ATOM 736 C C . PHE A 1 91 ? -13.896 -1.175 3.936 1.00 96.12 91 PHE A C 1
ATOM 738 O O . P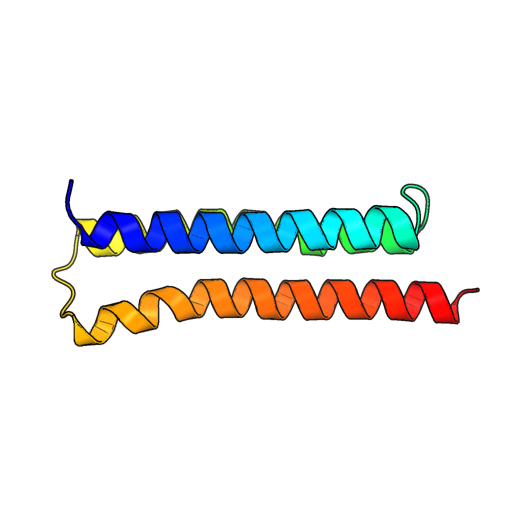HE A 1 91 ? -14.928 -0.851 4.519 1.00 96.12 91 PHE A O 1
ATOM 745 N N . ARG A 1 92 ? -13.301 -2.362 4.106 1.00 95.06 92 ARG A N 1
ATOM 746 C CA . ARG A 1 92 ? -13.779 -3.350 5.075 1.00 95.06 92 ARG A CA 1
ATOM 747 C C . ARG A 1 92 ? -13.728 -2.791 6.497 1.00 95.06 92 ARG A C 1
ATOM 749 O O . ARG A 1 92 ? -14.767 -2.707 7.129 1.00 95.06 92 ARG A O 1
ATOM 756 N N . THR A 1 93 ? -12.578 -2.280 6.943 1.00 94.69 93 THR A N 1
ATOM 757 C CA . THR A 1 93 ? -12.451 -1.686 8.287 1.00 94.69 93 THR A CA 1
ATOM 758 C C . THR A 1 93 ? -13.426 -0.527 8.509 1.00 94.69 93 THR A C 1
ATOM 760 O O . THR A 1 93 ? -14.026 -0.419 9.571 1.00 94.69 93 THR A O 1
ATOM 763 N N . LEU A 1 94 ? -13.616 0.348 7.515 1.00 94.38 94 LEU A N 1
ATOM 764 C CA . LEU A 1 94 ? -14.574 1.454 7.626 1.00 94.38 94 LEU A CA 1
ATOM 765 C C . LEU A 1 94 ? -16.034 0.983 7.676 1.00 94.38 94 LEU A C 1
ATOM 767 O O . LEU A 1 94 ? -16.865 1.669 8.269 1.00 94.38 94 LEU A O 1
ATOM 771 N N . LYS A 1 95 ? -16.353 -0.135 7.017 1.00 93.88 95 LYS A N 1
ATOM 772 C CA . LYS A 1 95 ? -17.679 -0.751 7.057 1.00 93.88 95 LYS A CA 1
ATOM 773 C C . LYS A 1 95 ? -17.926 -1.396 8.421 1.00 93.88 95 LYS A C 1
ATOM 775 O O . LYS A 1 95 ? -18.941 -1.086 9.033 1.00 93.88 95 LYS A O 1
ATOM 780 N N . ASP A 1 96 ? -16.990 -2.210 8.899 1.00 91.19 96 ASP A N 1
ATOM 781 C CA . ASP A 1 96 ? -17.101 -2.927 10.175 1.00 91.19 96 ASP A CA 1
ATOM 782 C C . ASP A 1 96 ? -17.285 -1.931 11.337 1.00 91.19 96 ASP A C 1
ATOM 784 O O . ASP A 1 96 ? -18.230 -2.038 12.116 1.00 91.19 96 ASP A O 1
ATO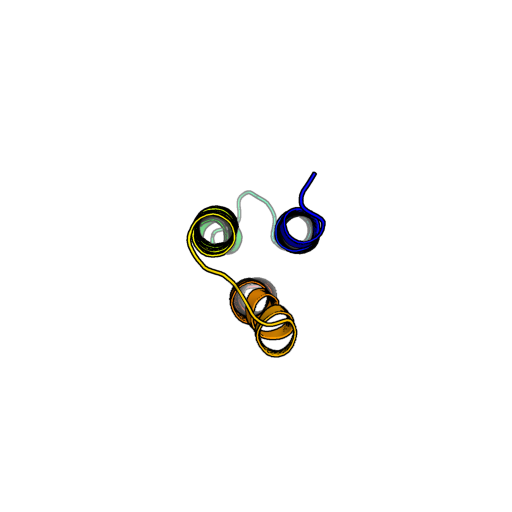M 788 N N . ALA A 1 97 ? -16.501 -0.847 11.340 1.00 89.94 97 ALA A N 1
ATOM 789 C CA . ALA A 1 97 ? -16.616 0.236 12.319 1.00 89.94 97 ALA A CA 1
ATOM 790 C C . ALA A 1 97 ? -17.959 0.991 12.274 1.00 89.94 97 ALA A C 1
ATOM 792 O O . ALA A 1 97 ? -18.342 1.648 13.241 1.00 89.94 97 ALA A O 1
ATOM 793 N N . ARG A 1 98 ? -18.667 0.961 11.138 1.00 88.81 98 ARG A N 1
ATOM 794 C CA . ARG A 1 98 ? -19.998 1.567 11.001 1.00 88.81 98 ARG A CA 1
ATOM 795 C C . ARG A 1 98 ? -21.099 0.634 11.499 1.00 88.81 98 ARG A C 1
ATOM 797 O O . ARG A 1 98 ? -22.103 1.138 11.977 1.00 88.81 98 ARG A O 1
ATOM 804 N N . GLU A 1 99 ? -20.941 -0.675 11.331 1.00 87.44 99 GLU A N 1
ATOM 805 C CA . GLU A 1 99 ? -21.926 -1.682 11.753 1.00 87.44 99 GLU A CA 1
ATOM 806 C C . GLU A 1 99 ? -21.816 -2.017 13.251 1.00 87.44 99 GLU A C 1
ATOM 808 O O . GLU A 1 99 ? -22.797 -2.457 13.844 1.00 87.44 99 GLU A O 1
ATOM 813 N N . GLY A 1 100 ? -20.647 -1.794 13.864 1.00 68.38 100 GLY A N 1
ATOM 814 C CA . GLY A 1 100 ? -20.423 -1.960 15.305 1.00 68.38 100 GLY A CA 1
ATOM 815 C C . GLY A 1 100 ? -20.831 -0.770 16.190 1.00 68.38 100 GLY A C 1
ATOM 816 O O . GLY A 1 100 ? -20.709 -0.875 17.409 1.00 68.38 100 GLY A O 1
ATOM 817 N N . ASN A 1 101 ? -21.287 0.342 15.597 1.00 54.41 101 ASN A N 1
ATOM 818 C CA . ASN A 1 101 ? -21.869 1.511 16.281 1.00 54.41 101 ASN A CA 1
ATOM 819 C C . ASN A 1 101 ? -23.387 1.543 16.085 1.00 54.41 101 ASN A C 1
ATOM 821 O O . ASN A 1 101 ? -24.081 2.004 17.017 1.00 54.41 101 ASN A O 1
#